Protein AF-A0AA41V3B3-F1 (afdb_monomer_lite)

Foldseek 3Di:
DKAAPCCCVPPVRPNVVVVQVVCVVVQWDKDKDKDAVVVVVDPDRGIMIDIDTDRPDPPPPD

Structure (mmCIF, N/CA/C/O backbone):
data_AF-A0AA41V3B3-F1
#
_entry.id   AF-A0AA41V3B3-F1
#
loop_
_atom_site.group_PDB
_atom_site.id
_atom_site.type_symbol
_atom_site.label_atom_id
_atom_site.label_alt_id
_atom_site.label_comp_id
_atom_site.label_asym_id
_atom_site.label_entity_id
_atom_site.label_seq_id
_atom_site.pdbx_PDB_ins_code
_atom_site.Cartn_x
_atom_site.Cartn_y
_atom_site.Cartn_z
_atom_site.occupancy
_atom_site.B_iso_or_equiv
_atom_site.auth_seq_id
_atom_site.auth_comp_id
_atom_site.auth_asym_id
_atom_site.auth_atom_id
_atom_site.pdbx_PDB_model_num
ATOM 1 N N . MET A 1 1 ? 4.938 7.013 -1.881 1.00 78.69 1 MET A N 1
ATOM 2 C CA . MET A 1 1 ? 3.727 7.817 -1.599 1.00 78.69 1 MET A CA 1
ATOM 3 C C . MET A 1 1 ? 3.089 7.319 -0.308 1.00 78.69 1 MET A C 1
ATOM 5 O O . MET A 1 1 ? 2.971 6.114 -0.130 1.00 78.69 1 MET A O 1
ATOM 9 N N . GLU A 1 2 ? 2.696 8.230 0.581 1.00 82.25 2 GLU A N 1
ATOM 10 C CA . GLU A 1 2 ? 1.998 7.932 1.839 1.00 82.25 2 GLU A CA 1
ATOM 11 C C . GLU A 1 2 ? 0.626 8.618 1.834 1.00 82.25 2 GLU A C 1
ATOM 13 O O . GLU A 1 2 ? 0.514 9.752 1.369 1.00 82.25 2 GLU A O 1
ATOM 18 N N . ASN A 1 3 ? -0.422 7.926 2.282 1.00 85.00 3 ASN A N 1
ATOM 19 C CA . ASN A 1 3 ? -1.773 8.483 2.369 1.00 85.00 3 ASN A CA 1
ATOM 20 C C . ASN A 1 3 ? -2.603 7.786 3.465 1.00 85.00 3 ASN A C 1
ATOM 22 O O . ASN A 1 3 ? -2.196 6.780 4.038 1.00 85.00 3 ASN A O 1
ATOM 26 N N . VAL A 1 4 ? -3.795 8.296 3.759 1.00 81.62 4 VAL A N 1
ATOM 27 C CA . VAL A 1 4 ? -4.757 7.714 4.702 1.00 81.62 4 VAL A CA 1
ATOM 28 C C . VAL A 1 4 ? -5.376 6.432 4.125 1.00 81.62 4 VAL A C 1
ATOM 30 O O . VAL A 1 4 ? -5.598 6.315 2.920 1.00 81.62 4 VAL A O 1
ATOM 33 N N . VAL A 1 5 ? -5.703 5.472 4.999 1.00 79.00 5 VAL A N 1
ATOM 34 C CA . VAL A 1 5 ? -6.395 4.207 4.657 1.00 79.00 5 VAL A CA 1
ATOM 35 C C . VAL A 1 5 ? -7.680 4.392 3.859 1.00 79.00 5 VAL A C 1
ATOM 37 O O . VAL A 1 5 ? -8.001 3.552 3.017 1.00 79.00 5 VAL A O 1
ATOM 40 N N . ASP A 1 6 ? -8.388 5.497 4.053 1.00 74.44 6 ASP A N 1
ATOM 41 C CA . ASP A 1 6 ? -9.639 5.745 3.345 1.00 74.44 6 ASP A CA 1
ATOM 42 C C . ASP A 1 6 ? -9.447 5.955 1.837 1.00 74.44 6 ASP A C 1
ATOM 44 O O . ASP A 1 6 ? -10.391 5.736 1.084 1.00 74.44 6 ASP A O 1
ATOM 48 N N . LEU A 1 7 ? -8.225 6.231 1.360 1.00 74.38 7 LEU A N 1
ATOM 49 C CA . LEU A 1 7 ? -7.907 6.241 -0.073 1.00 74.38 7 LEU A CA 1
ATOM 50 C C . LEU A 1 7 ? -8.165 4.878 -0.741 1.00 74.38 7 LEU A C 1
ATOM 52 O O . LEU A 1 7 ? -8.607 4.821 -1.886 1.00 74.38 7 LEU A O 1
ATOM 56 N N . LEU A 1 8 ? -7.917 3.773 -0.027 1.00 70.88 8 LEU A N 1
ATOM 57 C CA . LEU A 1 8 ? -8.207 2.420 -0.519 1.00 70.88 8 LEU A CA 1
ATOM 58 C C . LEU A 1 8 ? -9.703 2.103 -0.497 1.00 70.88 8 LEU A C 1
ATOM 60 O O . LEU A 1 8 ? -10.175 1.303 -1.300 1.00 70.88 8 LEU A O 1
ATOM 64 N N . LYS A 1 9 ? -10.455 2.721 0.416 1.00 75.12 9 LYS A N 1
ATOM 65 C CA . LYS A 1 9 ? -11.914 2.569 0.495 1.00 75.12 9 LYS A CA 1
ATOM 66 C C . LYS A 1 9 ? -12.633 3.471 -0.507 1.00 75.12 9 LYS A C 1
ATOM 68 O O . LYS A 1 9 ? -13.753 3.169 -0.918 1.00 75.12 9 LYS A O 1
ATOM 73 N N . PHE A 1 10 ? -11.984 4.555 -0.925 1.00 74.06 10 PHE A N 1
ATOM 74 C CA . PHE A 1 10 ? -12.528 5.517 -1.866 1.00 74.06 10 PHE A CA 1
ATOM 75 C C . PHE A 1 10 ? -12.829 4.850 -3.213 1.00 74.06 10 PHE A C 1
ATOM 77 O O . PHE A 1 10 ? -11.962 4.224 -3.829 1.00 74.06 10 PHE A O 1
ATOM 84 N N . SER A 1 11 ? -14.083 4.963 -3.662 1.00 77.75 11 SER A N 1
ATOM 85 C CA . SER A 1 11 ? -14.566 4.403 -4.931 1.00 77.75 11 SER A CA 1
ATOM 86 C C . SER A 1 11 ? -14.186 2.923 -5.133 1.00 77.75 11 SER A C 1
ATOM 88 O O . SER A 1 11 ? -13.628 2.538 -6.159 1.00 77.75 11 SER A O 1
ATOM 90 N N . LYS A 1 12 ? -14.419 2.076 -4.117 1.00 77.75 12 LYS A N 1
ATOM 91 C CA . LYS A 1 12 ? -14.086 0.632 -4.147 1.00 77.75 12 LYS A CA 1
ATOM 92 C C . LYS A 1 12 ? -12.609 0.347 -4.494 1.00 77.75 12 LYS A C 1
ATOM 94 O O . LYS A 1 12 ? -12.303 -0.643 -5.158 1.00 77.75 12 LYS A O 1
ATOM 99 N N . GLY A 1 13 ? -11.694 1.230 -4.092 1.00 79.00 13 GLY A N 1
ATOM 100 C CA . GLY A 1 13 ? -10.262 1.093 -4.370 1.00 79.00 13 GLY A CA 1
ATOM 101 C C . GLY A 1 13 ? -9.862 1.430 -5.806 1.00 79.00 13 GLY A C 1
ATOM 102 O O . GLY A 1 13 ? -8.749 1.102 -6.220 1.00 79.00 13 GLY A O 1
ATOM 103 N N . PHE A 1 14 ? -10.731 2.099 -6.573 1.00 84.94 14 PHE A N 1
ATOM 104 C CA . PHE A 1 14 ? -10.443 2.521 -7.945 1.00 84.94 14 PHE A CA 1
ATOM 105 C C . PHE A 1 14 ? -9.168 3.361 -8.034 1.00 84.94 14 PHE A C 1
ATOM 107 O O . PHE A 1 14 ? -8.334 3.125 -8.903 1.00 84.94 14 PHE A O 1
ATOM 114 N N . LEU A 1 15 ? -8.976 4.294 -7.097 1.00 83.44 15 LEU A N 1
ATOM 115 C CA . LEU A 1 15 ? -7.831 5.203 -7.120 1.00 83.44 15 LEU A CA 1
ATOM 116 C C . LEU A 1 15 ? -6.504 4.465 -6.899 1.00 83.44 15 LEU A C 1
ATOM 118 O O . LEU A 1 15 ? -5.519 4.734 -7.581 1.00 83.44 15 LEU A O 1
ATOM 122 N N . ALA A 1 16 ? -6.499 3.485 -5.992 1.00 84.81 16 ALA A N 1
ATOM 123 C CA . ALA A 1 16 ? -5.336 2.642 -5.746 1.00 84.81 16 ALA A CA 1
ATOM 124 C C . ALA A 1 16 ? -5.023 1.744 -6.950 1.00 84.81 16 ALA A C 1
ATOM 126 O O . ALA A 1 16 ? -3.870 1.660 -7.363 1.00 84.81 16 ALA A O 1
ATOM 127 N N . ARG A 1 17 ? -6.044 1.130 -7.569 1.00 85.94 17 ARG A N 1
ATOM 128 C CA . ARG A 1 17 ? -5.859 0.337 -8.797 1.00 85.94 17 ARG A CA 1
ATOM 129 C C . ARG A 1 17 ? -5.357 1.195 -9.952 1.00 85.94 17 ARG A C 1
ATOM 131 O O . ARG A 1 17 ? -4.498 0.735 -10.696 1.00 85.94 17 ARG A O 1
ATOM 138 N N . TYR A 1 18 ? -5.852 2.422 -10.090 1.00 89.19 18 TYR A N 1
ATOM 139 C CA . TYR A 1 18 ? -5.404 3.363 -11.114 1.00 89.19 18 TYR A CA 1
ATOM 140 C C . TYR A 1 18 ? -3.937 3.764 -10.916 1.00 89.19 18 TYR A C 1
ATOM 142 O O . TYR A 1 18 ? -3.152 3.665 -11.857 1.00 89.19 18 TYR A O 1
ATOM 150 N N . ALA A 1 19 ? -3.547 4.135 -9.692 1.00 87.50 19 ALA A N 1
ATOM 151 C CA . ALA A 1 19 ? -2.163 4.481 -9.368 1.00 87.50 19 ALA A CA 1
ATOM 152 C C . ALA A 1 19 ? -1.201 3.313 -9.649 1.00 87.50 19 ALA A C 1
ATOM 154 O O . ALA A 1 19 ? -0.218 3.491 -10.363 1.00 87.50 19 ALA A O 1
ATOM 155 N N . VAL A 1 20 ? -1.536 2.106 -9.176 1.00 87.69 20 VAL A N 1
ATOM 156 C CA . VAL A 1 20 ? -0.748 0.888 -9.430 1.00 87.69 20 VAL A CA 1
ATOM 157 C C . VAL A 1 20 ? -0.667 0.592 -10.929 1.00 87.69 20 VAL A C 1
ATOM 159 O O . VAL A 1 20 ? 0.421 0.383 -11.451 1.00 87.69 20 VAL A O 1
ATOM 162 N N . SER A 1 21 ? -1.793 0.624 -11.648 1.00 88.75 21 SER A N 1
ATOM 163 C CA . SER A 1 21 ? -1.817 0.322 -13.089 1.00 88.75 21 SER A CA 1
ATOM 164 C C . SER A 1 21 ? -0.962 1.302 -13.889 1.00 88.75 21 SER A C 1
ATOM 166 O O . SER A 1 21 ? -0.290 0.899 -14.837 1.00 88.75 21 SER A O 1
ATOM 168 N N . ARG A 1 22 ? -0.954 2.586 -13.505 1.00 88.50 22 ARG A N 1
ATOM 169 C CA . ARG A 1 22 ? -0.140 3.602 -14.178 1.00 88.50 22 ARG A CA 1
ATOM 170 C C . ARG A 1 22 ? 1.354 3.378 -13.960 1.00 88.50 22 ARG A C 1
ATOM 172 O O . ARG A 1 22 ? 2.115 3.560 -14.901 1.00 88.50 22 ARG A O 1
ATOM 179 N N . LEU A 1 23 ? 1.745 2.962 -12.758 1.00 87.56 23 LEU A 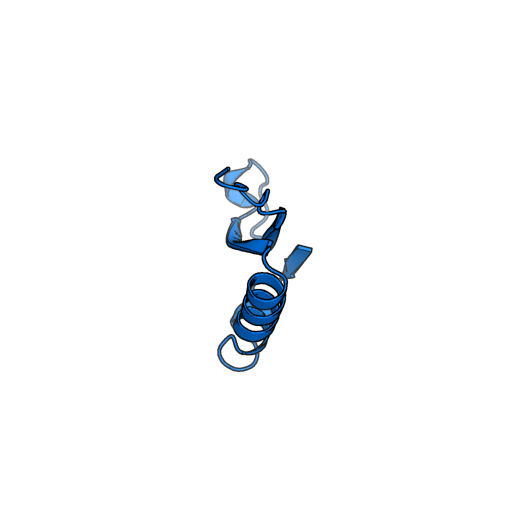N 1
ATOM 180 C CA . LEU A 1 23 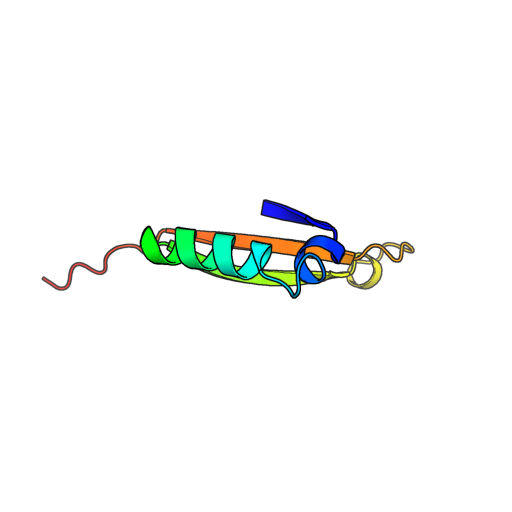? 3.138 2.699 -12.396 1.00 87.56 23 LEU A CA 1
ATOM 181 C C . LEU A 1 23 ? 3.651 1.403 -13.039 1.00 87.56 23 LEU A C 1
ATOM 183 O O . LEU A 1 23 ? 4.724 1.417 -13.635 1.00 87.56 23 LEU A O 1
ATOM 187 N N . VAL A 1 24 ? 2.830 0.345 -13.072 1.00 88.19 24 VAL A N 1
ATOM 188 C CA . VAL A 1 24 ? 3.121 -0.876 -13.849 1.00 88.19 24 VAL A CA 1
ATOM 189 C C . VAL A 1 24 ? 3.286 -0.557 -15.339 1.00 88.19 24 VAL A C 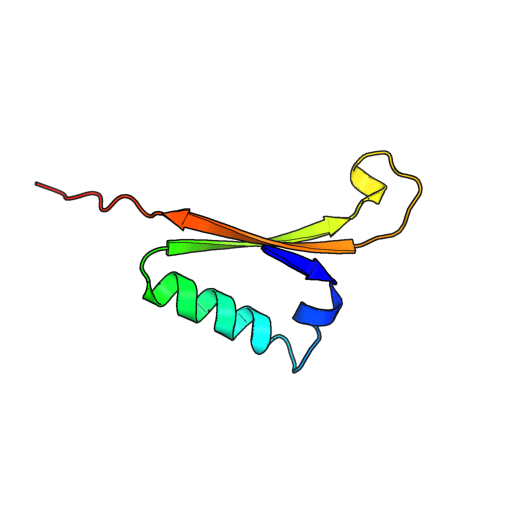1
ATOM 191 O O . VAL A 1 24 ? 4.194 -1.071 -15.976 1.00 88.19 24 VAL A O 1
ATOM 194 N N . SER A 1 25 ? 2.440 0.315 -15.901 1.00 88.31 25 SER A N 1
ATOM 195 C CA . SER A 1 25 ? 2.537 0.716 -17.319 1.00 88.31 25 SER A CA 1
ATOM 196 C C . SER A 1 25 ? 3.788 1.541 -17.639 1.00 88.31 25 SER A C 1
ATOM 198 O O . SER A 1 25 ? 4.094 1.750 -18.806 1.00 88.31 25 SER A O 1
ATOM 200 N N . MET A 1 26 ? 4.464 2.067 -16.617 1.00 88.81 26 MET A N 1
ATOM 201 C CA . MET A 1 26 ? 5.735 2.778 -16.734 1.00 88.81 26 MET A CA 1
ATOM 202 C C . MET A 1 26 ? 6.935 1.857 -16.441 1.00 88.81 26 MET A C 1
ATOM 204 O O . MET A 1 26 ? 8.025 2.360 -16.188 1.00 88.81 26 MET A O 1
ATOM 208 N N . ASP A 1 27 ? 6.727 0.535 -16.421 1.00 85.69 27 ASP A N 1
ATOM 209 C CA . ASP A 1 27 ? 7.733 -0.480 -16.082 1.00 85.69 27 ASP A CA 1
ATOM 210 C C . ASP A 1 27 ? 8.333 -0.316 -14.673 1.00 85.69 27 ASP A C 1
ATOM 212 O O . ASP A 1 27 ? 9.453 -0.745 -14.389 1.00 85.69 27 ASP A O 1
ATOM 216 N N . TYR A 1 28 ? 7.577 0.274 -13.741 1.00 86.81 28 TYR A N 1
ATOM 217 C CA . TYR A 1 28 ? 7.950 0.281 -12.328 1.00 86.81 28 TYR A CA 1
ATOM 218 C C . TYR A 1 28 ? 7.395 -0.951 -11.622 1.00 86.81 28 TYR A C 1
ATOM 220 O O . TYR A 1 28 ? 6.257 -1.375 -11.842 1.00 86.81 28 TYR A O 1
ATOM 228 N N . GLN A 1 29 ? 8.198 -1.522 -10.725 1.00 86.81 29 GLN A N 1
ATOM 229 C CA . GLN A 1 29 ? 7.715 -2.550 -9.821 1.00 86.81 29 GLN A CA 1
ATOM 230 C C . GLN A 1 29 ? 7.068 -1.881 -8.609 1.00 86.81 29 GLN A C 1
ATOM 232 O O . GLN A 1 29 ? 7.725 -1.227 -7.799 1.00 86.81 29 GLN A O 1
ATOM 237 N N . VAL A 1 30 ? 5.765 -2.108 -8.504 1.00 88.75 30 VAL A N 1
ATOM 238 C CA . VAL A 1 30 ? 4.848 -1.424 -7.598 1.00 88.75 30 VAL A CA 1
ATOM 239 C C . VAL A 1 30 ? 4.488 -2.332 -6.430 1.00 88.75 30 VAL A C 1
ATOM 241 O O . VAL A 1 30 ? 4.131 -3.497 -6.629 1.00 88.75 30 VAL A O 1
ATOM 244 N N . ARG A 1 31 ? 4.497 -1.819 -5.200 1.00 87.44 31 ARG A N 1
ATOM 245 C CA . ARG A 1 31 ? 3.922 -2.510 -4.039 1.00 87.44 31 ARG A CA 1
ATOM 246 C C . ARG A 1 31 ? 3.095 -1.542 -3.202 1.00 87.44 31 ARG A C 1
ATOM 248 O O . ARG A 1 31 ? 3.488 -0.411 -2.937 1.00 87.44 31 ARG A O 1
ATOM 255 N N . LEU A 1 32 ? 1.938 -2.014 -2.750 1.00 86.69 32 LEU A N 1
ATOM 256 C CA . LEU A 1 32 ? 1.037 -1.268 -1.878 1.00 86.69 32 LEU A CA 1
ATOM 257 C C . LEU A 1 32 ? 0.857 -2.024 -0.561 1.00 86.69 32 LEU A C 1
ATOM 259 O O . LEU A 1 32 ? 0.642 -3.234 -0.561 1.00 86.69 32 LEU A O 1
ATOM 263 N N . GLY A 1 33 ? 0.948 -1.311 0.558 1.00 85.94 33 GLY A N 1
ATOM 264 C CA . GLY A 1 33 ? 0.797 -1.869 1.896 1.00 85.94 33 GLY A CA 1
ATOM 265 C C . GLY A 1 33 ? 0.121 -0.893 2.850 1.00 85.94 33 GLY A C 1
ATOM 266 O O . GLY A 1 33 ? 0.135 0.317 2.640 1.00 85.94 33 GLY A O 1
ATOM 267 N N . ILE A 1 34 ? -0.478 -1.425 3.912 1.00 86.25 34 ILE A N 1
ATOM 268 C CA . ILE A 1 34 ? -1.039 -0.638 5.013 1.00 86.25 34 ILE A CA 1
ATOM 269 C C . ILE A 1 34 ? -0.142 -0.858 6.225 1.00 86.25 34 ILE A C 1
ATOM 271 O O . ILE A 1 34 ? 0.158 -1.999 6.567 1.00 86.25 34 ILE A O 1
ATOM 275 N N . MET A 1 35 ? 0.267 0.220 6.887 1.00 82.50 35 MET A N 1
ATOM 276 C CA . MET A 1 35 ? 1.008 0.153 8.143 1.00 82.50 35 MET A CA 1
ATOM 277 C C . MET A 1 35 ? 0.231 0.864 9.247 1.00 82.50 35 MET A C 1
ATOM 279 O O . MET A 1 35 ? -0.294 1.966 9.062 1.00 82.50 35 MET A O 1
ATOM 283 N N . ALA A 1 36 ? 0.167 0.223 10.411 1.00 83.94 36 ALA A N 1
ATOM 284 C CA . ALA A 1 36 ? -0.401 0.797 11.620 1.00 83.94 36 ALA A CA 1
ATOM 285 C C . ALA A 1 36 ? 0.728 1.350 12.499 1.00 83.94 36 ALA A C 1
ATOM 287 O O . ALA A 1 36 ? 1.641 0.614 12.865 1.00 83.94 36 ALA A O 1
ATOM 288 N N . ALA A 1 37 ? 0.649 2.629 12.878 1.00 78.19 37 ALA A N 1
ATOM 289 C CA . ALA A 1 37 ? 1.644 3.269 13.747 1.00 78.19 37 ALA A CA 1
ATOM 290 C C . ALA A 1 37 ? 1.757 2.594 15.130 1.00 78.19 37 ALA A C 1
ATOM 292 O O . ALA A 1 37 ? 2.829 2.600 15.732 1.00 78.19 37 ALA A O 1
ATOM 293 N N . GLY A 1 38 ? 0.681 1.942 15.589 1.00 74.25 38 GLY A N 1
ATOM 294 C CA . GLY A 1 38 ? 0.664 1.161 16.828 1.00 74.25 38 GLY A CA 1
ATOM 295 C C . GLY A 1 38 ? 1.660 -0.003 16.855 1.00 74.25 38 GLY A C 1
ATOM 296 O O . GLY A 1 38 ? 2.160 -0.352 17.918 1.00 74.25 38 GLY A O 1
ATOM 297 N N . SER A 1 39 ? 2.015 -0.566 15.697 1.00 75.31 39 SER A N 1
ATOM 298 C CA . SER A 1 39 ? 2.999 -1.653 15.600 1.00 75.31 39 SER A CA 1
ATOM 299 C C . SER A 1 39 ? 4.450 -1.178 15.742 1.00 75.31 39 SER A C 1
ATOM 301 O O . SER A 1 39 ? 5.349 -2.006 15.832 1.00 75.31 39 SER A O 1
ATOM 303 N N . PHE A 1 40 ? 4.682 0.139 15.784 1.00 77.19 40 PHE A N 1
ATOM 304 C CA . PHE A 1 40 ? 6.009 0.758 15.869 1.00 77.19 40 PHE A CA 1
ATOM 305 C C . PHE A 1 40 ? 6.236 1.503 17.194 1.00 77.19 40 PHE A C 1
ATOM 307 O O . PHE A 1 40 ? 7.043 2.425 17.264 1.00 77.19 40 PHE A O 1
ATOM 314 N N . GLY A 1 41 ? 5.515 1.123 18.254 1.00 78.94 41 GLY A N 1
ATOM 315 C CA . GLY A 1 41 ? 5.729 1.657 19.604 1.00 78.94 41 GLY A CA 1
ATOM 316 C C . GLY A 1 41 ? 5.086 3.020 19.879 1.00 78.94 41 GLY A C 1
ATOM 317 O O . GLY A 1 41 ? 5.285 3.567 20.961 1.00 78.94 41 GLY A O 1
ATOM 318 N N . LEU A 1 42 ? 4.289 3.565 18.950 1.00 76.25 42 LEU A N 1
ATOM 319 C CA . LEU A 1 42 ? 3.486 4.761 19.212 1.00 76.25 42 LEU A CA 1
ATOM 320 C C . LEU A 1 42 ? 2.102 4.374 19.761 1.00 76.25 42 LEU A C 1
ATOM 322 O O . LEU A 1 42 ? 1.385 3.622 19.097 1.00 76.25 42 LEU A O 1
ATOM 326 N N . PRO A 1 43 ? 1.650 4.945 20.893 1.00 73.38 43 PRO A N 1
ATOM 327 C CA . PRO A 1 43 ? 0.287 4.774 21.398 1.00 73.38 43 PRO A CA 1
ATOM 328 C C . PRO A 1 43 ? -0.713 5.620 20.586 1.00 73.38 43 PRO A C 1
ATOM 330 O O . PRO A 1 43 ? -1.424 6.467 21.117 1.00 73.38 43 PRO A O 1
ATOM 333 N N . GLN A 1 44 ? -0.749 5.429 19.264 1.00 78.00 44 GLN A N 1
ATOM 334 C CA . GLN A 1 44 ? -1.651 6.130 18.357 1.00 78.00 44 GLN A CA 1
ATOM 335 C C . GLN A 1 44 ? -2.231 5.159 17.322 1.00 78.00 44 GLN A C 1
ATOM 337 O O . GLN A 1 44 ? -1.512 4.584 16.502 1.00 78.00 44 GLN A O 1
ATOM 342 N N . PHE A 1 45 ? -3.560 5.027 17.302 1.00 65.31 45 PHE A N 1
ATOM 343 C CA . PHE A 1 45 ? -4.292 4.267 16.284 1.00 65.31 45 PHE A CA 1
ATOM 344 C C . PHE A 1 45 ? -4.362 5.048 14.967 1.00 65.31 45 PHE A C 1
ATOM 346 O O . PHE A 1 45 ? -5.403 5.570 14.578 1.00 65.31 45 PHE A O 1
ATOM 353 N N . ARG A 1 46 ? -3.223 5.160 14.276 1.00 79.31 46 ARG A N 1
ATOM 354 C CA . ARG A 1 46 ? -3.128 5.802 12.961 1.00 79.31 46 ARG A CA 1
ATOM 355 C C . ARG A 1 46 ? -2.661 4.795 11.921 1.00 79.31 46 ARG A C 1
ATOM 357 O O . ARG A 1 46 ? -1.516 4.350 11.955 1.00 79.31 46 ARG A O 1
ATOM 364 N N . GLN A 1 47 ? -3.552 4.447 10.999 1.00 81.44 47 GLN A N 1
ATOM 365 C CA . GLN A 1 47 ? -3.235 3.600 9.852 1.00 81.44 47 GLN A CA 1
ATOM 366 C C . GLN A 1 47 ? -2.968 4.464 8.621 1.00 81.44 47 GLN A C 1
ATOM 368 O O . GLN A 1 47 ? -3.730 5.385 8.319 1.00 81.44 47 GLN A O 1
ATOM 373 N N . ARG A 1 48 ? -1.884 4.160 7.913 1.00 87.12 48 ARG A N 1
ATOM 374 C CA . ARG A 1 48 ? -1.483 4.841 6.680 1.00 87.12 48 ARG A CA 1
ATOM 375 C C . ARG A 1 48 ? -1.208 3.803 5.596 1.00 87.12 48 ARG A C 1
ATOM 377 O O . ARG A 1 48 ? -0.726 2.707 5.877 1.00 87.12 48 ARG A O 1
ATOM 384 N N . VAL A 1 49 ? -1.549 4.149 4.366 1.00 85.69 49 VAL A N 1
ATOM 385 C CA . VAL A 1 49 ? -1.257 3.392 3.150 1.00 85.69 49 VAL A CA 1
ATOM 386 C C . VAL A 1 49 ? 0.050 3.901 2.587 1.00 85.69 49 VAL A C 1
ATOM 388 O O . VAL A 1 49 ? 0.240 5.105 2.418 1.00 85.69 49 VAL A O 1
ATOM 391 N N . PHE A 1 50 ? 0.920 2.967 2.250 1.00 85.06 50 PHE A N 1
ATOM 392 C CA . PHE A 1 50 ? 2.178 3.219 1.586 1.00 85.06 50 PHE A CA 1
ATOM 393 C C . PHE A 1 50 ? 2.147 2.546 0.222 1.00 85.06 50 PHE A C 1
ATOM 395 O O . PHE A 1 50 ? 1.934 1.340 0.111 1.00 85.06 50 PHE A O 1
ATOM 402 N N . LEU A 1 51 ? 2.356 3.349 -0.812 1.00 87.00 51 LEU A N 1
ATOM 403 C CA . LEU A 1 51 ? 2.599 2.903 -2.176 1.00 87.00 51 LEU A CA 1
ATOM 404 C C . LEU A 1 51 ? 4.068 3.193 -2.479 1.00 87.00 51 LEU A C 1
ATOM 406 O O . LEU A 1 51 ? 4.508 4.343 -2.354 1.00 87.00 51 LEU A O 1
ATOM 410 N N . TRP A 1 52 ? 4.828 2.159 -2.810 1.00 87.25 52 TRP A N 1
ATOM 411 C CA . TRP A 1 52 ? 6.251 2.263 -3.094 1.00 87.25 52 TRP A CA 1
ATOM 412 C C . TRP A 1 52 ? 6.571 1.592 -4.417 1.00 87.25 52 TRP A C 1
ATOM 414 O O . TRP A 1 52 ? 6.122 0.485 -4.708 1.00 87.25 52 TRP A O 1
ATOM 424 N N . GLU A 1 53 ? 7.370 2.312 -5.187 1.00 87.75 53 GLU A N 1
ATOM 425 C CA . GLU A 1 53 ? 7.820 1.932 -6.510 1.00 87.75 53 GLU A CA 1
ATOM 426 C C . GLU A 1 53 ? 9.314 1.709 -6.437 1.00 87.75 53 GLU A C 1
ATOM 428 O O . GLU A 1 53 ? 10.032 2.492 -5.809 1.00 87.75 53 GLU A O 1
ATOM 433 N N . THR A 1 54 ? 9.787 0.680 -7.118 1.00 86.94 54 THR A N 1
ATOM 434 C CA . THR A 1 54 ? 11.195 0.563 -7.461 1.00 86.94 54 THR A CA 1
ATOM 435 C C . THR A 1 54 ? 11.317 0.579 -8.972 1.00 86.94 54 THR A C 1
ATOM 437 O O . THR A 1 54 ? 10.493 -0.007 -9.678 1.00 86.94 54 THR A O 1
ATOM 440 N N . SER A 1 55 ? 12.334 1.276 -9.477 1.00 78.75 55 SER A N 1
ATOM 441 C CA . SER A 1 55 ? 12.690 1.166 -10.888 1.00 78.75 55 SER A CA 1
ATOM 442 C C . SER A 1 55 ? 12.984 -0.303 -11.151 1.00 78.75 55 SER A C 1
ATOM 444 O O . SER A 1 55 ? 13.859 -0.873 -10.492 1.00 78.75 55 SER A O 1
ATOM 446 N N . ALA A 1 56 ? 12.252 -0.930 -12.070 1.00 65.38 56 ALA A N 1
ATOM 447 C CA . ALA A 1 56 ? 1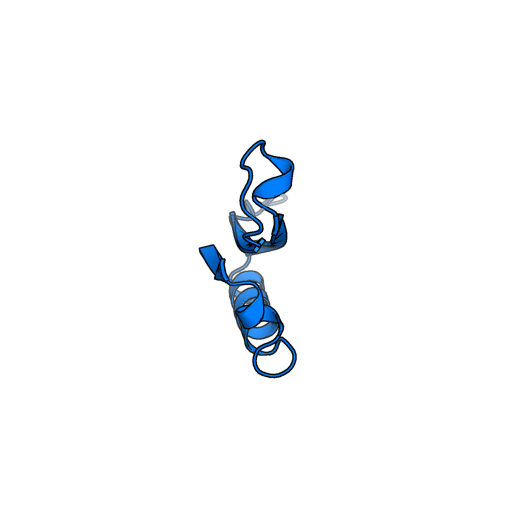2.722 -2.190 -12.605 1.00 65.38 56 ALA A CA 1
ATOM 448 C C . ALA A 1 56 ? 13.976 -1.837 -13.407 1.00 65.38 56 ALA A C 1
ATOM 450 O O . ALA A 1 56 ? 13.913 -1.098 -14.388 1.00 65.38 56 ALA A O 1
ATOM 451 N N . LEU A 1 57 ? 15.144 -2.278 -12.942 1.00 62.31 57 LEU A N 1
ATOM 452 C CA . LEU A 1 57 ? 16.291 -2.362 -13.833 1.00 62.31 57 LEU A CA 1
ATOM 453 C C . LEU A 1 57 ? 15.830 -3.241 -15.001 1.00 62.31 57 LEU A C 1
ATOM 455 O O . LEU A 1 57 ? 15.370 -4.358 -14.736 1.00 62.31 57 LEU A O 1
ATOM 459 N N . PRO A 1 58 ? 15.909 -2.780 -16.261 1.00 57.34 58 PRO A N 1
ATOM 460 C CA . PRO A 1 58 ? 15.766 -3.703 -17.360 1.00 57.34 58 PRO A CA 1
ATOM 461 C C . PRO A 1 58 ? 16.930 -4.670 -17.185 1.00 57.34 58 PRO A C 1
ATOM 463 O O . PRO A 1 58 ? 18.091 -4.294 -17.341 1.00 57.34 58 PRO A O 1
ATOM 466 N N . LEU A 1 59 ? 16.643 -5.910 -16.792 1.00 60.34 59 LEU A N 1
ATOM 467 C CA . LEU A 1 59 ? 17.566 -6.993 -17.074 1.00 60.34 59 LEU A CA 1
ATOM 468 C C . LEU A 1 59 ? 17.567 -7.098 -18.598 1.00 60.34 59 LEU A C 1
ATOM 470 O O . LEU A 1 59 ? 16.781 -7.837 -19.188 1.00 60.34 59 LEU A O 1
ATOM 474 N N . THR A 1 60 ? 18.393 -6.270 -19.238 1.00 54.03 60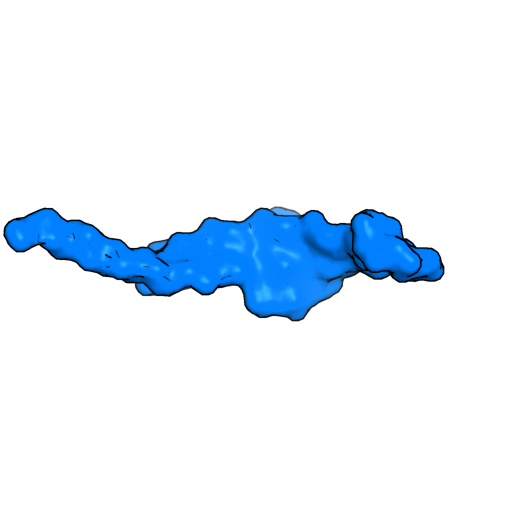 THR A N 1
ATOM 475 C CA . THR A 1 60 ? 18.848 -6.489 -20.599 1.00 54.03 60 THR A CA 1
ATOM 476 C C . THR A 1 60 ? 19.572 -7.823 -20.557 1.00 54.03 60 THR A C 1
ATOM 478 O O . THR A 1 60 ? 20.745 -7.902 -20.202 1.00 54.03 60 THR A O 1
ATOM 481 N N . ASN A 1 61 ? 18.827 -8.892 -20.820 1.00 52.47 61 ASN A N 1
ATOM 482 C CA . ASN A 1 61 ? 19.405 -10.142 -21.264 1.00 52.47 61 ASN A CA 1
ATOM 483 C C . ASN A 1 61 ? 20.053 -9.859 -22.622 1.00 52.47 61 ASN A C 1
ATOM 485 O O . ASN A 1 61 ? 19.368 -9.828 -23.644 1.00 52.47 61 ASN A O 1
ATOM 489 N N . SER A 1 62 ? 21.361 -9.619 -22.596 1.00 43.09 62 SER A N 1
ATOM 490 C CA . SER A 1 62 ? 22.293 -9.817 -23.706 1.00 43.09 62 SER A CA 1
ATOM 491 C C . SER A 1 62 ? 23.688 -10.004 -23.134 1.00 43.09 62 SER A C 1
ATOM 493 O O . SER A 1 62 ? 24.183 -9.022 -22.535 1.00 43.09 62 SER A O 1
#

InterPro domains:
  IPR001525 C-5 cytosine methyltransferase [PF00145] (1-51)
  IPR029063 S-adenosyl-L-methionine-dependent methyltransferase superfamily [G3DSA:3.40.50.150] (1-59)
  IPR029063 S-adeno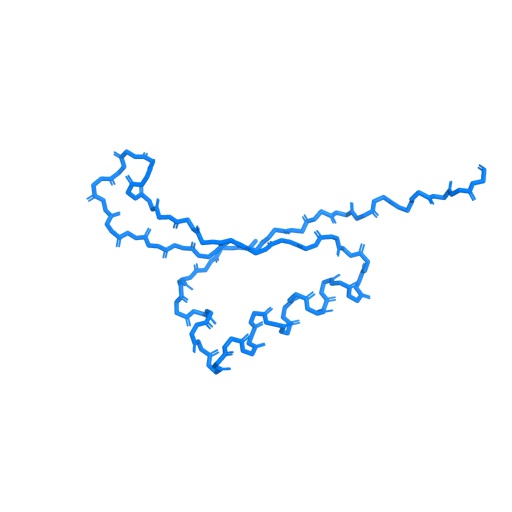syl-L-methionine-dependent methyltransferase superfamily [SSF53335] (1-52)
  IPR050390 DNA Cytosine-5 Methyltransferase [PTHR10629] (1-53)

Secondary structure (DSSP, 8-state):
-EEETHHHHGGGGHHHHHHHHHHHTTTEEEEEEEEEGGGGT-S---EEEEEEEEE-------

Sequence (62 aa):
MENVVDLLKFSKGFLARYAVSRLVSMDYQVRLGIMAAGSFGLPQFRQRVFLWETSALPLTNS

Organism: Papaver nudicaule (NCBI:txid74823)

pLDDT: mean 79.39, std 10.02, range [43.09, 89.19]

Radius of gyration: 14.71 Å; chains: 1; bounding box: 37×19×45 Å